Protein AF-A0ABD4QAW6-F1 (afdb_monomer_lite)

pLDDT: mean 96.47, std 2.63, range [77.06, 98.62]

Secondary structure (DSSP, 8-state):
-HHHHHHHHHHHHHHHHS-----------SB-TTT-SSBPPSEEE--TTTTSS-HHHHHHHHHHHTTSTT--EEE--

InterPro domains:
  IPR007709 N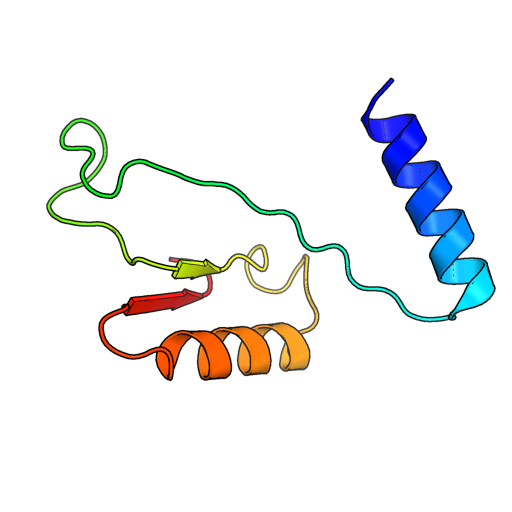-formylglutamate amidohydrolase [PF05013] (1-76)

Structure (mmCIF, N/CA/C/O backbone):
data_AF-A0ABD4QAW6-F1
#
_entry.id   AF-A0ABD4QAW6-F1
#
loop_
_atom_site.group_PDB
_atom_site.id
_atom_site.type_symbol
_atom_site.label_atom_id
_atom_site.label_alt_id
_atom_site.label_comp_id
_atom_site.label_asym_id
_atom_site.label_entity_id
_atom_site.label_seq_id
_atom_site.pdbx_PDB_ins_code
_atom_site.Cartn_x
_atom_site.Cartn_y
_atom_site.Cartn_z
_atom_site.occupancy
_atom_site.B_iso_or_equiv
_atom_site.auth_seq_id
_atom_site.auth_comp_id
_atom_site.auth_asym_id
_atom_site.auth_atom_id
_atom_site.pdbx_PDB_model_num
ATOM 1 N N . PRO A 1 1 ? -23.435 5.342 0.144 1.00 91.38 1 PRO A N 1
ATOM 2 C CA . PRO A 1 1 ? -23.680 3.925 0.526 1.00 91.38 1 PRO A CA 1
ATOM 3 C C . PRO A 1 1 ? -22.397 3.136 0.829 1.00 91.38 1 PRO A C 1
ATOM 5 O O . PRO A 1 1 ? -22.263 2.652 1.943 1.00 91.38 1 PRO A O 1
ATOM 8 N N . TYR A 1 2 ? -21.444 3.069 -0.113 1.00 96.94 2 TYR A N 1
ATOM 9 C CA . TYR A 1 2 ? -20.183 2.322 0.048 1.00 96.94 2 TYR A CA 1
ATOM 10 C C . TYR A 1 2 ? -19.363 2.745 1.279 1.00 96.94 2 TYR A C 1
ATOM 12 O O . TYR A 1 2 ? -19.059 1.913 2.126 1.00 96.94 2 TYR A O 1
ATOM 20 N N . HIS A 1 3 ? -19.072 4.043 1.426 1.00 96.88 3 HIS A N 1
ATOM 21 C CA . HIS A 1 3 ? -18.251 4.530 2.541 1.00 96.88 3 HIS A CA 1
ATOM 22 C C . HIS A 1 3 ? -18.869 4.271 3.917 1.00 96.88 3 HIS A C 1
ATOM 24 O O . HIS A 1 3 ? -18.135 3.978 4.853 1.00 96.88 3 HIS A O 1
ATOM 30 N N . ASN A 1 4 ? -20.200 4.312 4.031 1.00 98.25 4 ASN A N 1
ATOM 31 C CA . ASN A 1 4 ? -20.878 3.989 5.287 1.00 98.25 4 ASN A CA 1
ATOM 32 C C . ASN A 1 4 ? -20.673 2.510 5.640 1.00 98.25 4 ASN A C 1
ATOM 34 O O . ASN A 1 4 ? -20.255 2.205 6.749 1.00 98.25 4 ASN A O 1
ATOM 38 N N . ALA A 1 5 ? -20.878 1.607 4.674 1.00 98.31 5 ALA A N 1
ATOM 39 C CA . ALA A 1 5 ? -20.673 0.174 4.882 1.00 98.31 5 ALA A CA 1
ATOM 40 C C . ALA A 1 5 ? -19.217 -0.152 5.251 1.00 98.31 5 ALA A C 1
ATOM 42 O O . ALA A 1 5 ? -18.974 -0.907 6.188 1.00 98.31 5 ALA A O 1
ATOM 43 N N . LEU A 1 6 ? -18.248 0.463 4.562 1.00 97.94 6 LEU A N 1
ATOM 44 C CA . LEU A 1 6 ? -16.830 0.299 4.882 1.00 97.94 6 LEU A CA 1
ATOM 45 C C . LEU A 1 6 ? -16.520 0.788 6.300 1.00 97.94 6 LEU A C 1
ATOM 47 O O . LEU A 1 6 ? -15.842 0.106 7.061 1.00 97.94 6 LEU A O 1
ATOM 51 N N . GLN A 1 7 ? -17.031 1.960 6.674 1.00 98.12 7 GLN A N 1
ATOM 52 C CA . GLN A 1 7 ? -16.800 2.523 7.998 1.00 98.12 7 GLN A CA 1
ATOM 53 C C . GLN A 1 7 ? -17.401 1.652 9.108 1.00 98.12 7 GLN A C 1
ATOM 55 O O . GLN A 1 7 ? -16.775 1.487 10.156 1.00 98.12 7 GLN A O 1
ATOM 60 N N . ASP A 1 8 ? -18.593 1.101 8.895 1.00 98.44 8 ASP A N 1
ATOM 61 C CA . ASP A 1 8 ? -19.246 0.237 9.875 1.00 98.44 8 ASP A CA 1
ATOM 62 C C . ASP A 1 8 ? -18.515 -1.104 10.024 1.00 98.44 8 ASP A C 1
ATOM 64 O O . ASP A 1 8 ? -18.322 -1.569 11.149 1.00 98.44 8 ASP A O 1
ATOM 68 N N . GLU A 1 9 ? -17.991 -1.663 8.932 1.00 98.31 9 GLU A N 1
ATOM 69 C CA . GLU A 1 9 ? -17.183 -2.883 8.988 1.00 98.31 9 GLU A CA 1
ATOM 70 C C . GLU A 1 9 ? -15.838 -2.661 9.692 1.00 98.31 9 GLU A C 1
ATOM 72 O O . GLU A 1 9 ? -15.445 -3.453 10.549 1.00 98.31 9 GLU A O 1
ATOM 77 N N . LEU A 1 10 ? -15.161 -1.540 9.423 1.00 98.19 10 LEU A N 1
ATOM 78 C CA . LEU A 1 10 ? -13.929 -1.184 10.134 1.00 98.19 10 LEU A CA 1
ATOM 79 C C . LEU A 1 10 ? -14.171 -1.026 11.641 1.00 98.19 10 LEU A C 1
ATOM 81 O O . LEU A 1 10 ? -13.350 -1.467 12.445 1.00 98.19 10 LEU A O 1
ATOM 85 N N . LYS A 1 11 ? -15.300 -0.430 12.050 1.00 98.44 11 LYS A N 1
ATOM 86 C CA . LYS A 1 11 ? -15.669 -0.342 13.474 1.00 98.44 11 LYS A CA 1
ATOM 87 C C . LYS A 1 11 ? -15.888 -1.727 14.076 1.00 98.44 11 LYS A C 1
ATOM 89 O O . LYS A 1 11 ? -15.369 -1.989 15.160 1.00 98.44 11 LYS A O 1
ATOM 94 N N . ARG A 1 12 ? -16.631 -2.598 13.384 1.00 98.62 12 ARG A N 1
ATOM 95 C CA . ARG A 1 12 ? -16.937 -3.959 13.842 1.00 98.62 12 ARG A CA 1
ATOM 96 C C . ARG A 1 12 ? -15.659 -4.775 14.045 1.00 98.62 12 ARG A C 1
ATOM 98 O O . ARG A 1 12 ? -15.432 -5.279 15.140 1.00 98.62 12 ARG A O 1
ATOM 105 N N . LEU A 1 13 ? -14.797 -4.837 13.029 1.00 98.62 13 LEU A N 1
ATOM 106 C CA . LEU A 1 13 ? -13.541 -5.590 13.082 1.00 98.62 13 LEU A CA 1
ATOM 107 C C . LEU A 1 13 ? -12.582 -5.036 14.140 1.00 98.62 13 LEU A C 1
ATOM 109 O O . LEU A 1 13 ? -11.924 -5.797 14.845 1.00 98.62 13 LEU A O 1
ATOM 113 N N . ARG A 1 14 ? -12.516 -3.710 14.298 1.00 98.38 14 ARG A N 1
ATOM 114 C CA . ARG A 1 14 ? -11.679 -3.100 15.336 1.00 98.38 14 ARG A CA 1
ATOM 115 C C . ARG A 1 14 ? -12.183 -3.414 16.745 1.00 98.38 14 ARG A C 1
ATOM 117 O O . ARG A 1 14 ? -11.361 -3.618 17.632 1.00 98.38 14 ARG A O 1
ATOM 124 N N . ALA A 1 15 ? -13.499 -3.467 16.954 1.00 98.50 15 ALA A 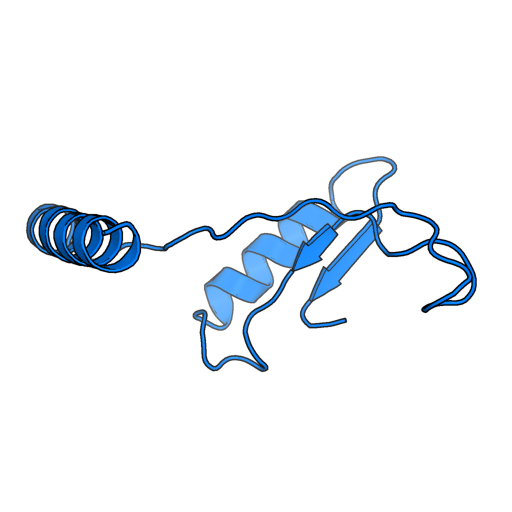N 1
ATOM 125 C CA . ALA A 1 15 ? -14.077 -3.868 18.237 1.00 98.50 15 ALA A CA 1
ATOM 126 C C . ALA A 1 15 ? -13.772 -5.338 18.578 1.00 98.50 15 ALA A C 1
ATOM 128 O O . ALA A 1 15 ? -13.578 -5.660 19.745 1.00 98.50 15 ALA A O 1
ATOM 129 N N . GLU A 1 16 ? -13.700 -6.208 17.568 1.00 98.56 16 GLU A N 1
ATOM 130 C CA . GLU A 1 16 ? -13.437 -7.642 17.731 1.00 98.56 16 GLU A CA 1
ATOM 131 C C . GLU A 1 16 ? -11.942 -7.968 17.908 1.00 98.56 16 GLU A C 1
ATOM 133 O O . GLU A 1 16 ? -11.585 -8.813 18.726 1.00 98.56 16 GLU A O 1
ATOM 138 N N . HIS A 1 17 ? -11.058 -7.290 17.170 1.00 98.19 17 HIS A N 1
ATOM 139 C CA . HIS A 1 17 ? -9.638 -7.662 17.067 1.00 98.19 17 HIS A CA 1
ATOM 140 C C . HIS A 1 17 ? -8.664 -6.630 17.660 1.00 98.19 17 HIS A C 1
ATOM 142 O O . HIS A 1 17 ? -7.463 -6.884 17.734 1.00 98.19 17 HIS A O 1
ATOM 148 N N . GLY A 1 18 ? -9.146 -5.452 18.071 1.00 97.38 18 GLY A N 1
ATOM 149 C CA . GLY A 1 18 ? -8.343 -4.349 18.616 1.00 97.38 18 GLY A CA 1
ATOM 150 C C . GLY A 1 18 ? -7.576 -3.553 17.553 1.00 97.38 18 GLY A C 1
ATOM 151 O O . GLY A 1 18 ? -7.725 -2.330 17.465 1.00 97.38 18 GLY A O 1
ATOM 152 N N . THR A 1 19 ? -6.812 -4.247 16.706 1.00 96.12 19 THR A N 1
ATOM 153 C CA . THR A 1 19 ? -6.015 -3.664 15.618 1.00 96.12 19 THR A CA 1
ATOM 154 C C . THR A 1 19 ? -6.379 -4.312 14.292 1.00 96.12 19 THR A C 1
ATOM 156 O O . THR A 1 19 ? -6.468 -5.532 14.189 1.00 96.12 19 THR A O 1
ATOM 159 N N . ILE A 1 20 ? -6.571 -3.485 13.266 1.00 97.19 20 ILE A N 1
ATOM 160 C CA . ILE A 1 20 ? -6.897 -3.918 11.906 1.00 97.19 20 ILE A CA 1
ATOM 161 C C . ILE A 1 20 ? -6.106 -3.086 10.897 1.00 97.19 20 ILE A C 1
ATOM 163 O O . ILE A 1 20 ? -5.748 -1.943 11.183 1.00 97.19 20 ILE A O 1
ATOM 167 N N . ALA A 1 21 ? -5.889 -3.641 9.708 1.00 96.12 21 ALA A N 1
ATOM 168 C CA . ALA A 1 21 ? -5.355 -2.923 8.558 1.00 96.12 21 ALA A CA 1
ATOM 169 C C . ALA A 1 21 ? -6.367 -2.988 7.409 1.00 96.12 21 ALA A C 1
ATOM 171 O O . ALA A 1 21 ? -6.923 -4.051 7.129 1.00 96.12 21 ALA A O 1
ATOM 172 N N . LEU A 1 22 ? -6.605 -1.855 6.746 1.00 96.88 22 LEU A N 1
ATOM 173 C CA . LEU A 1 22 ? -7.383 -1.806 5.512 1.00 96.88 22 LEU A CA 1
ATOM 174 C C . LEU A 1 22 ? -6.427 -1.908 4.322 1.00 96.88 22 LEU A C 1
ATOM 176 O O . LEU A 1 22 ? -5.567 -1.049 4.150 1.00 96.88 22 LEU A O 1
ATOM 180 N N . TRP A 1 23 ? -6.607 -2.934 3.493 1.00 96.06 23 TRP A N 1
ATOM 181 C CA . TRP A 1 23 ? -5.910 -3.065 2.218 1.00 96.06 23 TRP A CA 1
ATOM 182 C C . TRP A 1 23 ? -6.791 -2.524 1.087 1.00 96.06 23 TRP A C 1
ATOM 184 O O . TRP A 1 23 ? -7.773 -3.162 0.709 1.00 96.06 23 TRP A O 1
ATOM 194 N N . ASP A 1 24 ? -6.453 -1.344 0.567 1.00 95.81 24 ASP A N 1
ATOM 195 C CA . ASP A 1 24 ? -7.132 -0.730 -0.578 1.00 95.81 24 ASP A CA 1
ATOM 196 C C . ASP A 1 24 ? -6.327 -0.994 -1.861 1.00 95.81 24 ASP A C 1
ATOM 198 O O . ASP A 1 24 ? -5.201 -0.515 -2.012 1.00 95.81 24 ASP A O 1
ATOM 202 N N . ALA A 1 25 ? -6.875 -1.816 -2.760 1.00 95.62 25 ALA A N 1
ATOM 203 C CA . ALA A 1 25 ? -6.161 -2.358 -3.911 1.00 95.62 25 ALA A CA 1
ATOM 204 C C . ALA A 1 25 ? -6.746 -1.869 -5.233 1.00 95.62 25 ALA A C 1
ATOM 206 O O . ALA A 1 25 ? -7.951 -1.947 -5.469 1.00 95.62 25 ALA A O 1
ATOM 207 N N . HIS A 1 26 ? -5.855 -1.466 -6.135 1.00 96.25 26 HIS A N 1
ATOM 208 C CA . HIS A 1 26 ? -6.200 -0.963 -7.459 1.00 96.25 26 HIS A CA 1
ATOM 209 C C . HIS A 1 26 ? -5.317 -1.619 -8.513 1.00 96.25 26 HIS A C 1
ATOM 211 O O . HIS A 1 26 ? -4.172 -1.981 -8.249 1.00 96.25 26 HIS A O 1
ATOM 217 N N . SER A 1 27 ? -5.837 -1.733 -9.732 1.00 96.12 27 SER A N 1
ATOM 218 C CA . SER A 1 27 ? -5.056 -2.139 -10.900 1.00 96.12 27 SER A CA 1
ATOM 219 C C . SER A 1 27 ? -5.020 -1.010 -11.918 1.00 96.12 27 SER A C 1
ATOM 221 O O . SER A 1 27 ? -6.042 -0.377 -12.183 1.00 96.12 27 SER A O 1
ATOM 223 N N . ILE A 1 28 ? -3.868 -0.810 -12.546 1.00 94.62 28 ILE A N 1
ATOM 224 C CA . ILE A 1 28 ? -3.666 0.163 -13.617 1.00 94.62 28 ILE A CA 1
ATOM 225 C C . ILE A 1 28 ? -2.946 -0.514 -14.785 1.00 94.62 28 ILE A C 1
ATOM 227 O O . ILE A 1 28 ? -2.212 -1.484 -14.597 1.00 94.62 28 ILE A O 1
ATOM 231 N N . ARG A 1 29 ? -3.158 -0.028 -16.015 1.00 95.94 29 ARG A N 1
ATOM 232 C CA . ARG A 1 29 ? -2.363 -0.487 -17.164 1.00 95.94 29 ARG A CA 1
ATOM 233 C C . ARG A 1 29 ? -0.890 -0.161 -16.913 1.00 95.94 29 ARG A C 1
ATOM 235 O O . ARG A 1 29 ? -0.566 0.974 -16.582 1.00 95.94 29 ARG A O 1
ATOM 242 N N . SER A 1 30 ? -0.013 -1.138 -17.130 1.00 95.06 30 SER A N 1
ATOM 243 C CA . SER A 1 30 ? 1.427 -1.001 -16.877 1.00 95.06 30 SER A CA 1
ATOM 244 C C . SER A 1 30 ? 2.137 -0.060 -17.851 1.00 95.06 30 SER A C 1
ATOM 246 O O . SER A 1 30 ? 3.212 0.429 -17.535 1.00 95.06 30 SER A O 1
ATOM 248 N N . VAL A 1 31 ? 1.544 0.224 -19.013 1.00 97.31 31 VAL A N 1
ATOM 249 C CA . VAL A 1 31 ? 2.060 1.190 -19.992 1.00 97.31 31 VAL A CA 1
ATOM 250 C C . VAL A 1 31 ? 0.951 2.182 -20.327 1.00 97.31 31 VAL A C 1
ATOM 252 O O . VAL A 1 31 ? -0.105 1.805 -20.845 1.00 97.31 31 VAL A O 1
ATOM 255 N N . LEU A 1 32 ? 1.189 3.456 -20.016 1.00 96.12 32 LEU A N 1
ATOM 256 C CA . LEU A 1 32 ? 0.238 4.556 -20.188 1.00 96.12 32 LEU A CA 1
ATOM 257 C C . LEU A 1 32 ? 0.944 5.777 -20.801 1.00 96.12 32 LEU A C 1
ATOM 259 O O . LEU A 1 32 ? 1.155 6.766 -20.100 1.00 96.12 32 LEU A O 1
ATOM 263 N N . PRO A 1 33 ? 1.253 5.761 -22.114 1.00 96.19 33 PRO A N 1
ATOM 264 C CA . PRO A 1 33 ? 2.108 6.771 -22.755 1.00 96.19 33 PRO A CA 1
ATOM 265 C C . PRO A 1 33 ? 1.558 8.200 -22.706 1.00 96.19 33 PRO A C 1
ATOM 267 O O . PRO A 1 33 ? 2.287 9.162 -22.901 1.00 96.19 33 PRO A O 1
ATOM 270 N N . ARG A 1 34 ? 0.252 8.352 -22.450 1.00 96.88 34 ARG A N 1
ATOM 271 C CA . ARG A 1 34 ? -0.375 9.660 -22.231 1.00 96.88 34 ARG A CA 1
ATOM 272 C C . ARG A 1 34 ? 0.067 10.316 -20.916 1.00 96.88 34 ARG A C 1
ATOM 274 O O . ARG A 1 34 ? 0.013 11.536 -20.820 1.00 96.88 34 ARG A O 1
ATOM 281 N N . PHE A 1 35 ? 0.419 9.518 -19.909 1.00 94.88 35 PHE A N 1
ATOM 282 C CA . PHE A 1 35 ? 0.685 9.978 -18.544 1.00 94.88 35 PHE A CA 1
ATOM 283 C C . PHE A 1 35 ? 2.136 9.752 -18.111 1.00 94.88 35 PHE A C 1
ATOM 285 O O . PHE A 1 35 ? 2.677 10.586 -17.395 1.00 94.88 35 PHE A O 1
ATOM 292 N N . PHE A 1 36 ? 2.757 8.652 -18.543 1.00 92.94 36 PHE A N 1
ATOM 293 C CA . PHE A 1 36 ? 4.082 8.234 -18.092 1.00 92.94 36 PHE A CA 1
ATOM 294 C C . PHE A 1 36 ? 4.895 7.661 -19.251 1.00 92.94 36 PHE A C 1
ATOM 296 O O . PHE A 1 36 ? 4.351 7.004 -20.142 1.00 92.94 36 PHE A O 1
ATOM 303 N N . GLU A 1 37 ? 6.206 7.879 -19.211 1.00 95.56 37 GLU A N 1
ATOM 304 C CA . GLU A 1 37 ? 7.144 7.190 -20.090 1.00 95.56 37 GLU A CA 1
ATOM 305 C C . GLU A 1 37 ? 7.431 5.776 -19.559 1.00 95.56 37 GLU A C 1
ATOM 307 O O . GLU A 1 37 ? 7.541 5.557 -18.353 1.00 95.56 37 GLU A O 1
ATOM 312 N N . GLY A 1 38 ? 7.569 4.807 -20.465 1.00 95.44 38 GLY A N 1
ATOM 313 C CA . GLY A 1 38 ? 7.968 3.445 -20.118 1.00 95.44 38 GLY A CA 1
ATOM 314 C C . GLY A 1 38 ? 6.880 2.607 -19.435 1.00 95.44 38 GLY A C 1
ATOM 315 O O . GLY A 1 38 ? 5.678 2.789 -19.651 1.00 95.44 38 GLY A O 1
ATOM 316 N N . LYS A 1 39 ? 7.335 1.612 -18.664 1.00 95.44 39 LYS A N 1
ATOM 317 C CA . LYS A 1 39 ? 6.493 0.677 -17.911 1.00 95.44 39 LYS A CA 1
ATOM 318 C C . LYS A 1 39 ? 6.495 1.080 -16.434 1.00 95.44 39 LYS A C 1
ATOM 320 O O . LYS A 1 39 ? 7.564 1.228 -15.849 1.00 95.44 39 LYS A O 1
ATOM 325 N N . LEU A 1 40 ? 5.313 1.205 -15.838 1.00 95.94 40 LEU A N 1
ATOM 326 C CA . LEU A 1 40 ? 5.144 1.386 -14.398 1.00 95.94 40 LEU A CA 1
ATOM 327 C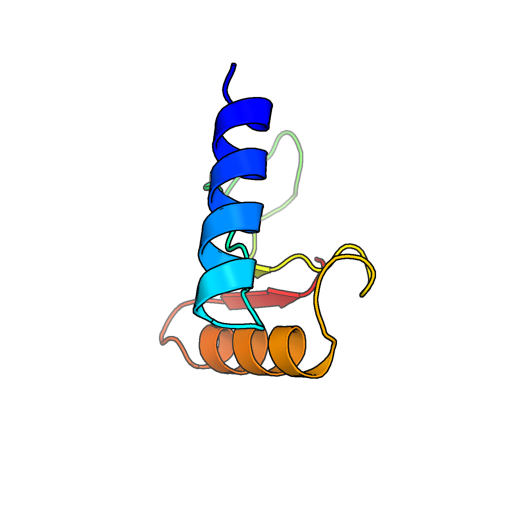 C . LEU A 1 40 ? 5.657 0.166 -13.622 1.00 95.94 40 LEU A C 1
ATOM 329 O O . LEU A 1 40 ? 5.621 -0.964 -14.118 1.00 95.94 40 LEU A O 1
ATOM 333 N N . THR A 1 41 ? 6.073 0.406 -12.380 1.00 96.12 41 THR A N 1
ATOM 334 C CA . THR A 1 41 ? 6.379 -0.642 -11.404 1.00 96.12 41 THR A CA 1
ATOM 335 C C . THR A 1 41 ? 5.188 -1.586 -11.238 1.00 96.12 41 THR A C 1
ATOM 337 O O . THR A 1 41 ? 4.045 -1.124 -11.194 1.00 96.12 41 THR A O 1
ATOM 340 N N . ASP A 1 42 ? 5.439 -2.895 -11.147 1.00 96.56 42 ASP A N 1
ATOM 341 C CA . ASP A 1 42 ? 4.363 -3.892 -11.078 1.00 96.56 42 ASP A CA 1
ATOM 342 C C . ASP A 1 42 ? 3.537 -3.752 -9.785 1.00 96.56 42 ASP A C 1
ATOM 344 O O . ASP A 1 42 ? 2.309 -3.841 -9.824 1.00 96.56 42 ASP A O 1
ATOM 348 N N . PHE A 1 43 ? 4.192 -3.440 -8.661 1.00 96.81 43 PHE A N 1
ATOM 349 C CA . PHE A 1 43 ? 3.549 -3.065 -7.402 1.00 96.81 43 PHE A CA 1
ATOM 350 C C . PHE A 1 43 ? 3.915 -1.633 -6.994 1.00 96.81 43 PHE A C 1
ATOM 352 O O . PHE A 1 43 ? 5.035 -1.364 -6.564 1.00 96.81 43 PHE A O 1
ATOM 359 N N . ASN A 1 44 ? 2.949 -0.717 -7.073 1.00 95.94 44 ASN A N 1
ATOM 360 C CA . ASN A 1 44 ? 3.053 0.614 -6.472 1.00 95.94 44 ASN A CA 1
ATOM 361 C C . ASN A 1 44 ? 2.287 0.616 -5.149 1.00 95.94 44 ASN A C 1
ATOM 363 O O . ASN A 1 44 ? 1.057 0.60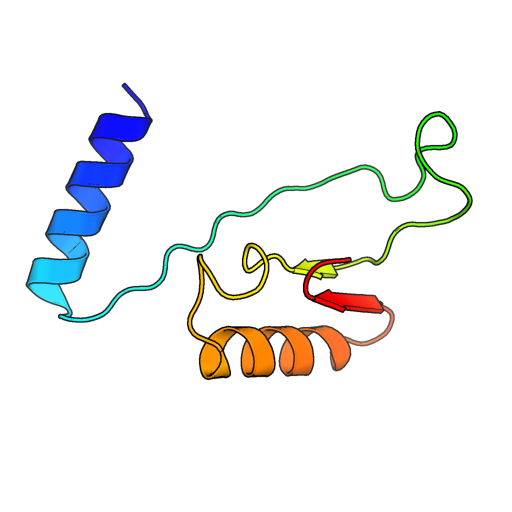9 -5.140 1.00 95.94 44 ASN A O 1
ATOM 367 N N . LEU A 1 45 ? 3.016 0.587 -4.037 1.00 96.94 45 LEU A N 1
ATOM 368 C CA . LEU A 1 45 ? 2.450 0.624 -2.692 1.00 96.94 45 LEU A CA 1
ATOM 369 C C . LEU A 1 45 ? 2.352 2.074 -2.223 1.00 96.94 45 LEU A C 1
ATOM 371 O O . LEU A 1 45 ? 3.261 2.861 -2.469 1.00 96.94 45 LEU A O 1
ATOM 375 N N . GLY A 1 46 ? 1.269 2.433 -1.536 1.00 96.31 46 GLY A N 1
ATOM 376 C CA . GLY A 1 46 ? 1.037 3.795 -1.057 1.00 96.31 46 GLY A CA 1
ATOM 377 C C . GLY A 1 46 ? 0.818 3.844 0.450 1.00 96.31 46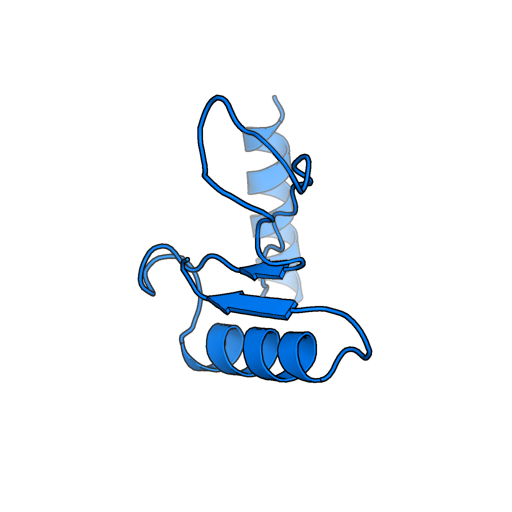 GLY A C 1
ATOM 378 O O . GLY A 1 46 ? 0.049 3.058 0.998 1.00 96.31 46 GLY A O 1
ATOM 379 N N . SER A 1 47 ? 1.463 4.798 1.115 1.00 96.62 47 SER A N 1
ATOM 380 C CA . SER A 1 47 ? 1.234 5.132 2.527 1.00 96.62 47 SER A CA 1
ATOM 381 C C . SER A 1 47 ? 0.916 6.614 2.752 1.00 96.62 47 SER A C 1
ATOM 383 O O . SER A 1 47 ? 0.925 7.070 3.897 1.00 96.62 47 SER A O 1
ATOM 385 N N . ALA A 1 48 ? 0.656 7.370 1.675 1.00 95.81 48 ALA A N 1
ATOM 386 C CA . ALA A 1 48 ? 0.462 8.822 1.702 1.00 95.81 48 ALA A CA 1
ATOM 387 C C . ALA A 1 48 ? 1.598 9.537 2.460 1.00 95.81 48 ALA A C 1
ATOM 389 O O . ALA A 1 48 ? 1.350 10.309 3.388 1.00 95.81 48 ALA A O 1
ATOM 390 N N . ASP A 1 49 ? 2.845 9.206 2.112 1.00 92.75 49 ASP A N 1
ATOM 391 C CA . ASP A 1 49 ? 4.062 9.670 2.794 1.00 92.75 49 ASP A CA 1
ATOM 392 C C . ASP A 1 49 ? 4.070 9.356 4.300 1.00 92.75 49 ASP A C 1
ATOM 394 O O . ASP A 1 49 ? 4.441 10.181 5.134 1.00 92.75 49 ASP A O 1
ATOM 398 N N . GLY A 1 50 ? 3.607 8.154 4.659 1.00 94.25 50 GLY A N 1
ATOM 399 C CA . GLY A 1 50 ? 3.536 7.676 6.043 1.00 94.25 50 GLY A CA 1
ATOM 400 C C . GLY A 1 50 ? 2.317 8.160 6.837 1.00 94.25 50 GLY A C 1
ATOM 401 O O . GLY A 1 50 ? 2.249 7.923 8.039 1.00 94.25 50 GLY A O 1
ATOM 402 N N . LYS A 1 51 ? 1.343 8.828 6.206 1.00 96.38 51 LYS A N 1
ATOM 403 C CA . LYS A 1 51 ? 0.133 9.334 6.884 1.00 96.38 51 LYS A CA 1
ATOM 404 C C . LYS A 1 51 ? -1.007 8.319 6.963 1.00 96.38 51 LYS A C 1
ATOM 406 O O . LYS A 1 51 ? -1.903 8.501 7.784 1.00 96.38 51 LYS A O 1
ATOM 411 N N . SER A 1 52 ? -1.017 7.295 6.107 1.00 95.81 52 SER A N 1
ATOM 412 C CA . SER A 1 52 ? -2.131 6.337 6.009 1.00 95.81 52 SER A CA 1
ATOM 413 C C . SER A 1 52 ? -1.779 4.905 6.414 1.00 95.81 52 SER A C 1
ATOM 415 O O . SER A 1 52 ? -2.666 4.056 6.440 1.00 95.81 52 SER A O 1
ATOM 417 N N . CYS A 1 53 ? -0.512 4.620 6.719 1.00 96.94 53 CYS A N 1
ATOM 418 C CA . CYS A 1 53 ? -0.047 3.297 7.126 1.00 96.94 53 CYS A CA 1
ATOM 419 C C . CYS A 1 53 ? 1.094 3.429 8.136 1.00 96.94 53 CYS A C 1
ATOM 421 O O . CYS A 1 53 ? 1.911 4.344 8.027 1.00 96.94 53 CYS A O 1
ATOM 423 N N . ASP A 1 54 ? 1.152 2.503 9.091 1.00 96.88 54 ASP A N 1
ATOM 424 C CA . ASP A 1 54 ? 2.295 2.361 9.990 1.00 96.88 54 ASP A CA 1
ATOM 425 C C . ASP A 1 54 ? 3.595 2.152 9.192 1.00 96.88 54 ASP A C 1
ATOM 427 O O . ASP A 1 54 ? 3.614 1.463 8.167 1.00 96.88 54 ASP A O 1
ATOM 431 N N . THR A 1 55 ? 4.690 2.761 9.648 1.00 96.00 55 THR A N 1
ATOM 432 C CA . THR A 1 55 ? 5.966 2.746 8.920 1.00 96.00 55 THR A CA 1
ATOM 433 C C . THR A 1 55 ? 6.608 1.36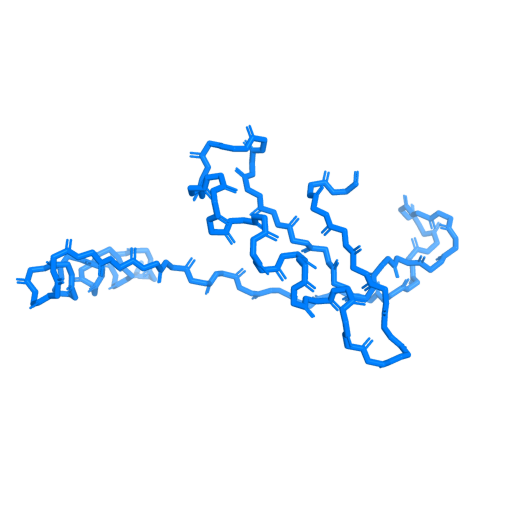2 8.886 1.00 96.00 55 THR A C 1
ATOM 435 O O . THR A 1 55 ? 7.200 1.004 7.865 1.00 96.00 55 THR A O 1
ATOM 438 N N . GLY A 1 56 ? 6.470 0.572 9.955 1.00 97.12 56 GLY A N 1
ATOM 439 C CA . GLY A 1 56 ? 6.942 -0.811 10.006 1.00 97.12 56 GLY A CA 1
ATOM 440 C C . GLY A 1 56 ? 6.158 -1.686 9.036 1.00 97.12 56 GLY A C 1
ATOM 441 O O . GLY A 1 56 ? 6.749 -2.325 8.169 1.00 97.12 56 GLY A O 1
ATOM 442 N N . LEU A 1 57 ? 4.825 -1.609 9.090 1.00 96.75 57 LEU A N 1
ATOM 443 C CA . LEU A 1 57 ? 3.965 -2.368 8.180 1.00 96.75 57 LEU A CA 1
ATOM 444 C C . LEU A 1 57 ? 4.224 -2.020 6.705 1.00 96.75 57 LEU A C 1
ATOM 446 O O . LEU A 1 57 ? 4.356 -2.916 5.874 1.00 96.75 57 LEU A O 1
ATOM 450 N N . ALA A 1 58 ? 4.329 -0.732 6.364 1.00 97.38 58 ALA A N 1
ATOM 451 C CA . ALA A 1 58 ? 4.630 -0.310 4.996 1.00 97.38 58 ALA A CA 1
ATOM 452 C C . ALA A 1 58 ? 5.992 -0.843 4.512 1.00 97.38 58 ALA A C 1
ATOM 454 O O . ALA A 1 58 ? 6.103 -1.290 3.367 1.00 97.38 58 ALA A O 1
ATOM 455 N N . SER A 1 59 ? 7.002 -0.832 5.391 1.00 97.00 59 SER A N 1
ATOM 456 C CA . SER A 1 59 ? 8.346 -1.351 5.103 1.00 97.00 59 SER A CA 1
ATOM 457 C C . SER A 1 59 ? 8.337 -2.863 4.866 1.00 97.00 59 SER A C 1
ATOM 459 O O . SER A 1 59 ? 8.935 -3.348 3.905 1.00 97.00 59 SER A O 1
ATOM 461 N N . ASP A 1 60 ? 7.608 -3.612 5.691 1.00 97.81 60 ASP A N 1
ATOM 462 C CA . ASP A 1 60 ? 7.497 -5.064 5.555 1.00 97.81 60 ASP A CA 1
ATOM 463 C C . ASP A 1 60 ? 6.792 -5.457 4.255 1.00 97.81 60 ASP A C 1
ATOM 465 O O . ASP A 1 60 ? 7.256 -6.339 3.528 1.00 97.81 60 ASP A O 1
ATOM 469 N N . VAL A 1 61 ? 5.696 -4.773 3.919 1.00 97.12 61 VAL A N 1
ATOM 470 C CA . VAL A 1 61 ? 4.936 -5.046 2.694 1.00 97.12 61 VAL A CA 1
ATOM 471 C C . VAL A 1 61 ? 5.785 -4.776 1.450 1.00 97.12 61 VAL A C 1
ATOM 473 O O . VAL A 1 61 ? 5.815 -5.623 0.553 1.00 97.12 61 VAL A O 1
ATOM 476 N N . VAL A 1 62 ? 6.516 -3.653 1.382 1.00 97.50 62 VAL A N 1
ATOM 477 C CA . VAL A 1 62 ? 7.388 -3.383 0.224 1.00 97.50 62 VAL A CA 1
ATOM 478 C C . VAL A 1 62 ? 8.539 -4.386 0.138 1.00 97.50 62 VAL A C 1
ATOM 480 O O . VAL A 1 62 ? 8.824 -4.878 -0.952 1.00 97.50 62 VAL A O 1
ATOM 483 N N . ALA A 1 63 ? 9.126 -4.794 1.267 1.00 98.06 63 ALA A N 1
ATOM 484 C CA . ALA A 1 63 ? 10.174 -5.814 1.290 1.00 98.06 63 ALA A CA 1
ATOM 485 C C . ALA A 1 63 ? 9.666 -7.203 0.861 1.00 98.06 63 ALA A C 1
ATOM 487 O O . ALA A 1 63 ? 10.405 -7.996 0.272 1.00 98.06 63 ALA A O 1
ATOM 488 N N . ILE A 1 64 ? 8.408 -7.545 1.154 1.00 98.00 64 ILE A N 1
ATOM 489 C CA . ILE A 1 64 ? 7.765 -8.758 0.629 1.00 98.00 64 ILE A CA 1
ATOM 490 C C . ILE A 1 64 ? 7.551 -8.627 -0.883 1.00 98.00 64 ILE A C 1
ATOM 492 O O . ILE A 1 64 ? 7.944 -9.527 -1.623 1.00 98.00 64 ILE A O 1
ATOM 496 N N . ALA A 1 65 ? 6.995 -7.508 -1.350 1.00 97.50 65 ALA A N 1
ATOM 497 C CA . ALA A 1 65 ? 6.708 -7.284 -2.767 1.00 97.50 65 ALA A CA 1
ATOM 498 C C . ALA A 1 65 ? 7.980 -7.304 -3.636 1.00 97.50 65 ALA A C 1
ATOM 500 O O . ALA A 1 65 ? 7.988 -7.910 -4.703 1.00 97.50 65 ALA A O 1
ATOM 501 N N . GLN A 1 66 ? 9.085 -6.735 -3.147 1.00 97.81 66 GLN A N 1
ATOM 502 C CA . GLN A 1 66 ? 10.390 -6.750 -3.823 1.00 97.81 66 GLN A CA 1
ATOM 503 C C . GLN A 1 66 ? 11.009 -8.150 -3.949 1.00 97.81 66 GLN A C 1
ATOM 505 O O . GLN A 1 66 ? 11.901 -8.356 -4.770 1.00 97.81 66 GLN A O 1
ATOM 510 N N . ARG A 1 67 ? 10.557 -9.121 -3.147 1.00 98.12 67 ARG A N 1
ATOM 511 C CA . ARG A 1 67 ? 11.010 -10.519 -3.221 1.00 98.12 67 ARG A CA 1
ATOM 512 C C . ARG A 1 67 ? 10.182 -11.368 -4.183 1.00 98.12 67 ARG A C 1
ATOM 514 O O . ARG A 1 67 ? 10.530 -12.528 -4.398 1.00 98.12 67 ARG A O 1
ATOM 521 N N . VAL A 1 68 ? 9.104 -10.829 -4.756 1.00 97.81 68 VAL A N 1
ATOM 522 C CA . VAL A 1 68 ? 8.286 -11.551 -5.737 1.00 97.81 68 VAL A CA 1
ATOM 523 C C . VAL A 1 68 ? 9.089 -11.708 -7.036 1.00 97.81 68 VAL A C 1
ATOM 525 O O . VAL A 1 68 ? 9.469 -10.706 -7.643 1.00 97.81 68 VAL A O 1
ATOM 528 N N . PRO A 1 69 ? 9.355 -12.942 -7.505 1.00 97.88 69 PRO A N 1
ATOM 529 C CA . PRO A 1 69 ? 10.139 -13.148 -8.716 1.00 97.88 69 PRO A CA 1
ATOM 530 C C . PRO A 1 69 ? 9.504 -12.472 -9.936 1.00 97.88 69 PRO A C 1
ATOM 532 O O . PRO A 1 69 ? 8.288 -12.535 -10.130 1.00 97.88 69 PRO A O 1
ATOM 535 N N . ASN A 1 70 ? 10.339 -11.879 -10.791 1.00 96.94 70 ASN A N 1
ATOM 536 C CA . ASN A 1 70 ? 9.947 -11.238 -12.054 1.00 96.94 70 ASN A CA 1
ATOM 537 C C . ASN A 1 70 ? 8.969 -10.050 -11.930 1.00 96.94 70 ASN A C 1
ATOM 539 O O . ASN A 1 70 ? 8.351 -9.687 -12.929 1.00 96.94 70 ASN A O 1
ATOM 543 N N . HIS A 1 71 ? 8.832 -9.450 -10.745 1.00 97.06 71 HIS A N 1
ATOM 544 C CA . HIS A 1 71 ? 8.005 -8.262 -10.520 1.00 97.06 71 HIS A CA 1
ATOM 545 C C . HIS A 1 71 ? 8.832 -7.162 -9.858 1.00 97.06 71 HIS A C 1
ATOM 547 O O . HIS A 1 71 ? 9.697 -7.434 -9.026 1.00 97.06 71 HIS A O 1
ATOM 553 N N . THR A 1 72 ? 8.564 -5.912 -10.218 1.00 97.56 72 THR A N 1
ATOM 554 C CA . THR A 1 72 ? 9.139 -4.744 -9.541 1.00 97.56 72 THR A CA 1
ATOM 555 C C . THR A 1 72 ? 8.177 -4.199 -8.487 1.00 97.56 72 THR A C 1
ATOM 557 O O . THR A 1 72 ? 6.959 -4.331 -8.612 1.00 97.56 72 THR A O 1
ATOM 560 N N . ALA A 1 73 ? 8.709 -3.576 -7.433 1.00 97.62 73 ALA A N 1
ATOM 561 C CA . ALA A 1 73 ? 7.903 -2.988 -6.366 1.00 97.62 73 ALA A CA 1
ATOM 562 C C . ALA A 1 73 ? 8.531 -1.704 -5.811 1.00 97.62 73 ALA A C 1
ATOM 564 O O . ALA A 1 73 ? 9.752 -1.625 -5.653 1.00 97.62 73 ALA A O 1
ATOM 565 N N . VAL A 1 74 ? 7.687 -0.725 -5.483 1.00 96.94 74 VAL A N 1
ATOM 566 C CA . VAL A 1 74 ? 8.088 0.568 -4.914 1.00 96.94 74 VAL A CA 1
ATOM 567 C C . VAL A 1 74 ? 7.056 1.069 -3.900 1.00 96.94 74 VAL A C 1
ATOM 569 O O . VAL A 1 74 ? 5.889 0.676 -3.953 1.00 96.94 74 VAL A O 1
ATOM 572 N N . LEU A 1 75 ? 7.488 1.925 -2.969 1.00 97.06 75 LEU A N 1
ATOM 573 C CA . LEU A 1 75 ? 6.645 2.572 -1.961 1.00 97.06 75 LEU A CA 1
ATOM 574 C C . LEU A 1 75 ? 6.603 4.086 -2.212 1.00 97.06 75 LEU A C 1
ATOM 576 O O . LEU A 1 75 ? 7.644 4.730 -2.214 1.00 97.06 75 LEU A O 1
ATOM 580 N N . ASN A 1 76 ? 5.393 4.630 -2.360 1.00 93.88 76 ASN A N 1
ATOM 581 C CA . ASN A 1 76 ? 5.076 6.031 -2.666 1.00 93.88 76 ASN A CA 1
ATOM 582 C C . ASN A 1 76 ? 5.621 6.568 -3.999 1.00 93.88 76 ASN A C 1
ATOM 584 O O . ASN A 1 76 ? 5.716 7.780 -4.156 1.00 93.88 76 ASN A O 1
ATOM 588 N N . GLY A 1 77 ? 5.858 5.682 -4.970 1.00 77.06 77 GLY A N 1
ATOM 589 C CA . GLY A 1 77 ? 6.300 6.071 -6.312 1.00 77.06 77 GLY A CA 1
ATOM 590 C C . GLY A 1 77 ? 7.776 6.419 -6.347 1.00 77.06 77 GLY A C 1
ATOM 591 O O . GLY A 1 77 ? 8.116 7.597 -6.124 1.00 77.06 77 GLY A O 1
#

Radius of gyration: 15.47 Å; chains: 1; bounding box: 35×23×41 Å

Foldseek 3Di:
DVVVVVVVVVVVVCVVPVDDDDDDDDDDAQDDPVPDPDGHFQEEAECPVVVNDHPVVQVVVQVVQCPPPPGGYDYPD

Organism: Mycobacterium tuberculosis (NCBI:txid1773)

Sequence (77 aa):
PYHNALQDELKRLRAEHGTIALWDAHSIRSVLPRFFEGKLTDFNLGSADGKSCDTGLASDVVAIAQRVPNHTAVLNG